Protein AF-A0A838F4G1-F1 (afdb_monomer_lite)

Secondary structure (DSSP, 8-state):
--------------------EEEEEEEEETTEEEEEEEEEEE-HHHHHHHHHHHHHHHHHTT--EEEEE-

Foldseek 3Di:
DDDDDDDDPPPPPPPPPQPFAKKWKWKDFPNHTPDIDIDHRDGPVVQVVVSVVVCVVCVVVVTPIDIDMD

pLDDT: mean 80.34, std 16.01, range [40.97, 94.62]

Sequence (70 aa):
MKKLFFIASVTLAVGFTSCKKDYTCTCTENGTNVGVVGIPNSSKSDAQTLCDNEQTTLNGLGASASCTLD

Structure (mmCIF, N/CA/C/O backbone):
data_AF-A0A838F4G1-F1
#
_entry.id   AF-A0A838F4G1-F1
#
loop_
_atom_site.group_PDB
_atom_site.id
_atom_site.type_symbol
_atom_site.label_atom_id
_atom_site.label_alt_id
_atom_site.label_comp_id
_atom_site.label_asym_id
_atom_site.label_entity_id
_atom_site.label_seq_id
_atom_site.pdbx_PDB_ins_code
_atom_site.Cartn_x
_atom_site.Cartn_y
_atom_site.Cartn_z
_atom_site.occupancy
_atom_site.B_iso_or_equiv
_atom_site.auth_seq_id
_atom_site.auth_comp_id
_atom_site.auth_a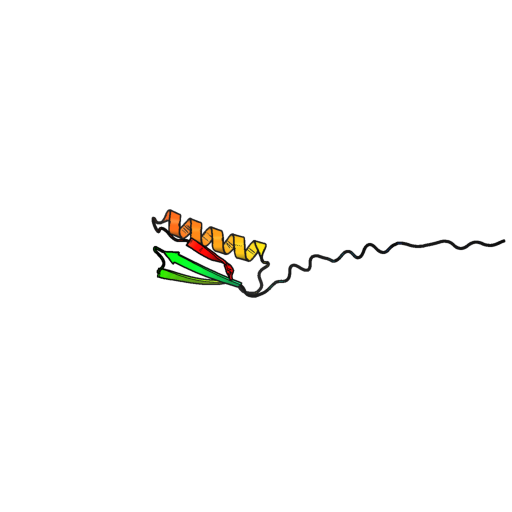sym_id
_atom_site.auth_atom_id
_atom_site.pdbx_PDB_model_num
ATOM 1 N N . MET A 1 1 ? -42.061 33.984 37.977 1.00 40.97 1 MET A N 1
ATOM 2 C CA . MET A 1 1 ? -42.323 32.631 38.510 1.00 40.97 1 MET A CA 1
ATOM 3 C C . MET A 1 1 ? -41.644 31.617 37.609 1.00 40.97 1 MET A C 1
ATOM 5 O O . MET A 1 1 ? -41.834 31.713 36.411 1.00 40.97 1 MET A O 1
ATOM 9 N N . LYS A 1 2 ? -40.863 30.718 38.227 1.00 42.81 2 LYS A N 1
ATOM 10 C CA . LYS A 1 2 ? -40.509 29.347 37.801 1.00 42.81 2 LYS A CA 1
ATOM 11 C C . LYS A 1 2 ? -40.012 29.201 36.347 1.00 42.81 2 LYS A C 1
ATOM 13 O O . LYS A 1 2 ? -40.798 29.180 35.418 1.00 42.81 2 LYS A O 1
ATOM 18 N N . LYS A 1 3 ? -38.693 29.242 36.129 1.00 54.47 3 LYS A N 1
ATOM 19 C CA . LYS A 1 3 ? -37.772 28.083 36.222 1.00 54.47 3 LYS A CA 1
ATOM 20 C C . LYS A 1 3 ? -38.141 26.995 35.211 1.00 54.47 3 LYS A C 1
ATOM 22 O O . LYS A 1 3 ? -39.180 26.375 35.384 1.00 54.47 3 LYS A O 1
ATOM 27 N N . LEU A 1 4 ? -37.244 26.747 34.259 1.00 50.53 4 LEU A N 1
ATOM 28 C CA . LEU A 1 4 ? -36.643 25.447 33.922 1.00 50.53 4 LEU A CA 1
ATOM 29 C C . LEU A 1 4 ? -35.885 25.655 32.596 1.00 50.53 4 LEU A C 1
ATOM 31 O O . LEU A 1 4 ? -36.489 25.905 31.567 1.00 50.53 4 LEU A O 1
ATOM 35 N N . PHE A 1 5 ? -34.584 25.925 32.636 1.00 52.75 5 PHE A N 1
ATOM 36 C CA . PHE A 1 5 ? -33.533 24.921 32.770 1.00 52.75 5 PHE A CA 1
ATOM 37 C C . PHE A 1 5 ? -33.469 23.940 31.589 1.00 52.75 5 PHE A C 1
ATOM 39 O O . PHE A 1 5 ? -34.412 23.207 31.323 1.00 52.75 5 PHE A O 1
ATOM 46 N N . PHE A 1 6 ? -32.236 23.825 31.094 1.00 50.47 6 PHE A N 1
ATOM 47 C CA . PHE A 1 6 ? -31.557 22.561 30.844 1.00 50.47 6 PHE A CA 1
ATOM 48 C C . PHE A 1 6 ? -31.658 21.918 29.448 1.00 50.47 6 PHE A C 1
ATOM 50 O O . PHE A 1 6 ? -32.673 21.375 29.040 1.00 50.47 6 PHE A O 1
ATOM 57 N N . ILE A 1 7 ? -30.462 21.858 28.851 1.00 54.44 7 ILE A N 1
ATOM 58 C CA . ILE A 1 7 ? -29.782 20.651 28.355 1.00 54.44 7 ILE A CA 1
ATOM 59 C C . ILE A 1 7 ? -29.534 20.639 26.849 1.00 54.44 7 ILE A C 1
ATOM 61 O O . ILE A 1 7 ? -30.410 20.414 26.028 1.00 54.44 7 ILE A O 1
ATOM 65 N N . ALA A 1 8 ? -28.242 20.847 26.583 1.00 56.31 8 ALA A N 1
ATOM 66 C CA . ALA A 1 8 ? -27.418 20.159 25.609 1.00 56.31 8 ALA A CA 1
ATOM 67 C C . ALA A 1 8 ? -28.004 20.038 24.204 1.00 56.31 8 ALA A C 1
ATOM 69 O O . ALA A 1 8 ? -28.726 19.099 23.877 1.00 56.31 8 ALA A O 1
ATOM 70 N N . SER A 1 9 ? -27.512 20.919 23.331 1.00 50.66 9 SER A N 1
ATOM 71 C CA . SER A 1 9 ? -27.161 20.484 21.984 1.00 50.66 9 SER A CA 1
ATOM 72 C C . SER A 1 9 ? -26.245 19.272 22.145 1.00 50.66 9 SER A C 1
ATOM 74 O O . SER A 1 9 ? -25.065 19.407 22.474 1.00 50.66 9 SER A O 1
ATOM 76 N N . VAL A 1 10 ? -26.839 18.083 22.060 1.00 57.78 10 VAL A N 1
ATOM 77 C CA . VAL A 1 10 ? -26.122 16.826 21.927 1.00 57.78 10 VAL A CA 1
ATOM 78 C C . VAL A 1 10 ? -25.355 16.983 20.630 1.00 57.78 10 VAL A C 1
ATOM 80 O O . VAL A 1 10 ? -25.917 16.885 19.540 1.00 57.78 10 VAL A O 1
ATOM 83 N N . THR A 1 11 ? -24.073 17.310 20.752 1.00 58.28 11 THR A N 1
ATOM 84 C CA . THR A 1 11 ? -23.101 17.066 19.705 1.00 58.28 11 THR A CA 1
ATOM 85 C C . THR A 1 11 ? -23.285 15.609 19.328 1.00 58.28 11 THR A C 1
ATOM 87 O O . THR A 1 11 ? -22.938 14.707 20.089 1.00 58.28 11 THR A O 1
ATOM 90 N N . LEU A 1 12 ? -23.911 15.386 18.172 1.00 55.62 12 LEU A N 1
ATOM 91 C CA . LEU A 1 12 ? -23.851 14.124 17.466 1.00 55.62 12 LEU A CA 1
ATOM 92 C C . LEU A 1 12 ? -22.364 13.893 17.218 1.00 55.62 12 LEU A C 1
ATOM 94 O O . LEU A 1 12 ? -21.800 14.347 16.225 1.00 55.62 12 LEU A O 1
ATOM 98 N N . ALA A 1 13 ? -21.713 13.235 18.173 1.00 58.75 13 ALA A N 1
ATOM 99 C CA . ALA A 1 13 ? -20.508 12.491 17.924 1.00 58.75 13 ALA A CA 1
ATOM 100 C C . ALA A 1 13 ? -20.939 11.401 16.945 1.00 58.75 13 ALA A C 1
ATOM 102 O O . ALA A 1 13 ? -21.286 10.287 17.333 1.00 58.75 13 ALA A O 1
ATOM 103 N N . VAL A 1 14 ? -20.990 11.763 15.661 1.00 56.50 14 VAL A N 1
ATOM 104 C CA . VAL A 1 14 ? -20.799 10.819 14.573 1.00 56.50 14 VAL A CA 1
ATOM 105 C C . VAL A 1 14 ? -19.428 10.236 14.841 1.00 56.50 14 VAL A C 1
ATOM 107 O O . VAL A 1 14 ? -18.398 10.776 14.444 1.00 56.50 14 VAL A O 1
ATOM 110 N N . GLY A 1 15 ? -19.420 9.177 15.650 1.00 53.16 15 GLY A N 1
ATOM 111 C CA . GLY A 1 15 ? -18.288 8.294 15.737 1.00 53.16 15 GLY A CA 1
ATOM 112 C C . GLY A 1 15 ? -17.968 7.961 14.297 1.00 53.16 15 GLY A C 1
ATOM 113 O O . GLY A 1 15 ? -18.832 7.471 13.568 1.00 53.16 15 GLY A O 1
ATOM 114 N N . PHE A 1 16 ? -16.755 8.295 13.873 1.00 59.31 16 PHE A N 1
ATOM 115 C CA . PHE A 1 16 ? -16.161 7.694 12.700 1.00 59.31 16 PHE A CA 1
ATOM 116 C C . PHE A 1 16 ? -16.068 6.201 13.017 1.00 59.31 16 PHE A C 1
ATOM 118 O O . PHE A 1 16 ? -15.022 5.699 13.421 1.00 59.31 16 PHE A O 1
ATOM 125 N N . THR A 1 17 ? -17.187 5.480 12.915 1.00 59.75 17 THR A N 1
ATOM 126 C CA . THR A 1 17 ? -17.175 4.043 12.737 1.00 59.75 17 THR A CA 1
ATOM 127 C C . THR A 1 17 ? -16.443 3.895 11.428 1.00 59.75 17 THR A C 1
ATOM 129 O O . THR A 1 17 ? -17.011 4.125 10.361 1.00 59.75 17 THR A O 1
ATOM 132 N N . SER A 1 18 ? -15.134 3.693 11.536 1.00 63.56 18 SER A N 1
ATOM 133 C CA . SER A 1 18 ? -14.263 3.383 10.426 1.00 63.56 18 SER A CA 1
ATOM 134 C C . SER A 1 18 ? -14.978 2.291 9.649 1.00 63.56 18 SER A C 1
ATOM 136 O O . SER A 1 18 ? -15.145 1.184 10.161 1.00 63.56 18 SER A O 1
ATOM 138 N N . CYS A 1 19 ? -15.578 2.665 8.517 1.00 72.56 19 CYS A N 1
ATOM 139 C CA . CYS A 1 19 ? -16.398 1.760 7.733 1.00 72.56 19 CYS A CA 1
ATOM 140 C C . CYS A 1 19 ? -15.423 0.759 7.145 1.00 72.56 19 CYS A C 1
ATOM 142 O O . CYS A 1 19 ? -14.752 1.034 6.148 1.00 72.56 19 CYS A O 1
ATOM 144 N N . LYS A 1 20 ? -15.274 -0.354 7.860 1.00 84.38 20 LYS A N 1
ATOM 145 C CA . LYS A 1 20 ? -14.449 -1.456 7.428 1.00 84.38 20 LYS A CA 1
ATOM 146 C C . LYS A 1 20 ? -15.203 -2.164 6.319 1.00 84.38 20 LYS A C 1
ATOM 148 O O . LYS A 1 20 ? -16.357 -2.550 6.496 1.00 84.38 20 LYS A O 1
ATOM 153 N N . LYS A 1 21 ? -14.558 -2.278 5.171 1.00 88.50 21 LYS A N 1
ATOM 154 C CA . LYS A 1 21 ? -15.043 -3.041 4.025 1.00 88.50 21 LYS A CA 1
ATOM 155 C C . LYS A 1 21 ? -13.875 -3.823 3.453 1.00 88.50 21 LYS A C 1
ATOM 157 O O . LYS A 1 21 ? -12.725 -3.626 3.853 1.00 88.50 21 LYS A O 1
ATOM 162 N N . ASP A 1 22 ? -14.200 -4.705 2.531 1.00 91.94 22 ASP A N 1
ATOM 163 C CA . ASP A 1 22 ? -13.198 -5.406 1.756 1.00 91.94 22 ASP A CA 1
ATOM 164 C C . ASP A 1 22 ? -12.713 -4.467 0.648 1.00 91.94 22 ASP A C 1
ATOM 166 O O . ASP A 1 22 ? -13.520 -3.839 -0.048 1.00 91.94 22 ASP A O 1
ATOM 170 N N . TYR A 1 23 ? -11.397 -4.327 0.551 1.00 92.19 23 TYR A N 1
ATOM 171 C CA . TYR A 1 23 ? -10.715 -3.582 -0.500 1.00 92.19 23 TYR A CA 1
ATOM 172 C C . TYR A 1 23 ? -9.837 -4.525 -1.304 1.00 92.19 23 TYR A C 1
ATOM 174 O O . TYR A 1 23 ? -9.415 -5.574 -0.810 1.00 92.19 23 TYR A O 1
ATOM 182 N N . THR A 1 24 ? -9.518 -4.128 -2.524 1.00 94.44 24 THR A N 1
ATOM 183 C CA . THR A 1 24 ? -8.605 -4.875 -3.382 1.00 94.44 24 THR A CA 1
ATOM 184 C C . THR A 1 24 ? -7.468 -3.965 -3.814 1.00 94.44 24 THR A C 1
ATOM 186 O O . THR A 1 24 ? -7.690 -2.922 -4.412 1.00 94.44 24 THR A O 1
ATOM 189 N N . CYS A 1 25 ? -6.232 -4.343 -3.515 1.00 93.25 25 CYS A N 1
ATOM 190 C CA . CYS A 1 25 ? -5.053 -3.653 -4.017 1.00 93.25 25 CYS A CA 1
ATOM 191 C C . CYS A 1 25 ? -4.594 -4.326 -5.310 1.00 93.25 25 CYS A C 1
ATOM 193 O O . CYS A 1 25 ? -4.244 -5.505 -5.311 1.00 93.25 25 CYS A O 1
ATOM 195 N N . THR A 1 26 ? -4.606 -3.583 -6.407 1.00 94.25 26 THR A N 1
ATOM 196 C CA . THR A 1 26 ? -4.218 -4.066 -7.734 1.00 94.25 26 THR A CA 1
ATOM 197 C C . THR A 1 26 ? -2.910 -3.406 -8.135 1.00 94.25 26 THR A C 1
ATOM 199 O O . THR A 1 26 ? -2.864 -2.184 -8.268 1.00 94.25 26 THR A O 1
ATOM 202 N N . CYS A 1 27 ? -1.860 -4.201 -8.329 1.00 91.81 27 CYS A N 1
ATOM 203 C CA . CYS A 1 27 ? -0.530 -3.748 -8.714 1.00 91.81 27 CYS A CA 1
ATOM 204 C C . CYS A 1 27 ? -0.271 -4.025 -10.191 1.00 91.81 27 CYS A C 1
ATOM 206 O O . CYS A 1 27 ? -0.433 -5.146 -10.677 1.00 91.81 27 CYS A O 1
ATOM 208 N N . THR A 1 28 ? 0.182 -2.999 -10.901 1.00 92.50 28 THR A N 1
ATOM 209 C CA . THR A 1 28 ? 0.513 -3.060 -12.323 1.00 92.50 28 THR A CA 1
ATOM 210 C C . THR A 1 28 ? 1.964 -2.671 -12.555 1.00 92.50 28 THR A C 1
ATOM 212 O O . THR A 1 28 ? 2.447 -1.714 -11.967 1.00 92.50 28 THR A O 1
ATOM 215 N N . GLU A 1 29 ? 2.660 -3.381 -13.432 1.00 89.75 29 GLU A N 1
ATOM 216 C CA . GLU A 1 29 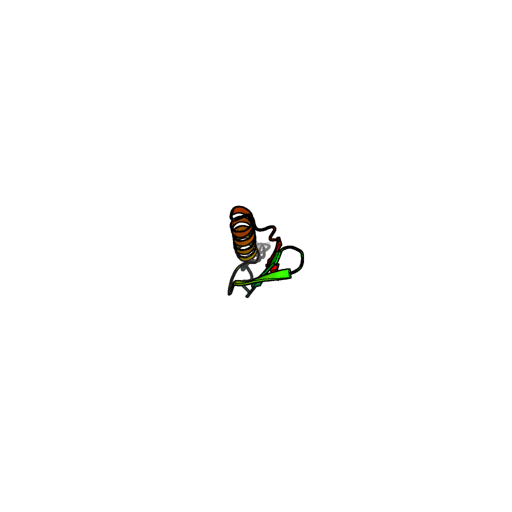? 4.000 -3.033 -13.899 1.00 89.75 29 GLU A CA 1
ATOM 217 C C . GLU A 1 29 ? 3.953 -2.881 -15.420 1.00 89.75 29 GLU A C 1
ATOM 219 O O . GLU A 1 29 ? 3.475 -3.769 -16.127 1.00 89.75 29 GLU A O 1
ATOM 224 N N . ASN A 1 30 ? 4.397 -1.734 -15.944 1.00 85.12 30 ASN A N 1
ATOM 225 C CA . ASN A 1 30 ? 4.329 -1.420 -17.380 1.00 85.12 30 ASN A CA 1
ATOM 226 C C . ASN A 1 30 ? 2.923 -1.617 -17.994 1.00 85.12 30 ASN A C 1
ATOM 228 O O . ASN A 1 30 ? 2.783 -2.040 -19.141 1.00 85.12 30 ASN A O 1
ATOM 232 N N . GLY A 1 31 ? 1.867 -1.348 -17.216 1.00 80.81 31 GLY A N 1
ATOM 233 C CA . GLY A 1 31 ? 0.471 -1.534 -17.632 1.00 80.81 31 GLY A CA 1
ATOM 234 C C . GLY A 1 31 ? -0.031 -2.983 -17.595 1.00 80.81 31 GLY A C 1
ATOM 235 O O . GLY A 1 31 ? -1.188 -3.230 -17.928 1.00 80.81 31 GLY A O 1
ATOM 236 N N . THR A 1 32 ? 0.799 -3.937 -17.167 1.00 85.12 32 THR A N 1
ATOM 237 C CA . THR A 1 32 ? 0.407 -5.339 -16.971 1.00 85.12 32 THR A CA 1
ATOM 238 C C . THR A 1 32 ? 0.095 -5.584 -15.505 1.00 85.12 32 THR A C 1
ATOM 240 O O . THR A 1 32 ? 0.856 -5.182 -14.633 1.00 85.12 32 THR A O 1
ATOM 243 N N . ASN A 1 33 ? -1.019 -6.253 -15.219 1.00 85.50 33 ASN A N 1
ATOM 244 C CA . ASN A 1 33 ? -1.372 -6.636 -13.857 1.00 85.50 33 ASN A CA 1
ATOM 245 C C . ASN A 1 33 ? -0.401 -7.704 -13.337 1.00 85.50 33 ASN A C 1
ATOM 247 O O . ASN A 1 33 ? -0.318 -8.788 -13.912 1.00 85.50 33 ASN A O 1
ATOM 251 N N . VAL A 1 34 ? 0.329 -7.386 -12.271 1.00 85.12 34 VAL A N 1
ATOM 252 C CA . VAL A 1 34 ? 1.351 -8.264 -11.677 1.00 85.12 34 VAL A CA 1
ATOM 253 C C . VAL A 1 34 ? 0.937 -8.818 -10.318 1.00 85.12 34 VAL A C 1
ATOM 255 O O . VAL A 1 34 ? 1.548 -9.769 -9.839 1.00 85.12 34 VAL A O 1
ATOM 258 N N . GLY A 1 35 ? -0.120 -8.281 -9.705 1.00 82.50 35 GLY A N 1
ATOM 259 C CA . GLY A 1 35 ? -0.615 -8.790 -8.433 1.00 82.50 35 GLY A CA 1
ATOM 260 C C . GLY A 1 35 ? -1.941 -8.176 -8.012 1.00 82.50 35 GLY A C 1
ATOM 261 O O . GLY A 1 35 ? -2.213 -7.008 -8.276 1.00 82.50 35 GLY A O 1
ATOM 262 N N . VAL A 1 36 ? -2.753 -8.983 -7.331 1.00 86.81 36 VAL A N 1
ATOM 263 C CA . VAL A 1 36 ? -4.011 -8.561 -6.714 1.00 86.81 36 VAL A CA 1
ATOM 264 C C . VAL A 1 36 ? -4.015 -9.058 -5.272 1.00 86.81 36 VAL A C 1
ATOM 266 O O . VAL A 1 36 ? -3.932 -10.263 -5.033 1.00 86.81 36 VAL A O 1
ATOM 269 N N . VAL A 1 37 ? -4.104 -8.137 -4.316 1.00 87.94 37 VAL A N 1
ATOM 270 C CA . VAL A 1 37 ? -4.107 -8.425 -2.877 1.00 87.94 37 VAL A CA 1
ATOM 271 C C . VAL A 1 37 ? -5.456 -8.025 -2.295 1.00 87.94 37 VAL A C 1
ATOM 273 O O . VAL A 1 37 ? -5.825 -6.852 -2.288 1.00 87.94 37 VAL A O 1
ATOM 276 N N . GLY A 1 38 ? -6.204 -9.011 -1.802 1.00 90.50 38 GLY A N 1
ATOM 277 C CA . GLY A 1 38 ? -7.447 -8.772 -1.076 1.00 90.50 38 GLY A CA 1
ATOM 278 C C . GLY A 1 38 ? -7.161 -8.301 0.347 1.00 90.50 38 GLY A C 1
ATOM 279 O O . GLY A 1 38 ? -6.412 -8.946 1.080 1.00 90.50 38 GLY A O 1
ATOM 280 N N . ILE A 1 39 ? -7.782 -7.196 0.748 1.00 91.50 39 ILE A N 1
ATOM 281 C CA . ILE A 1 39 ? -7.646 -6.589 2.071 1.00 91.50 39 ILE A CA 1
ATOM 282 C C . ILE A 1 39 ? -9.030 -6.587 2.738 1.00 91.50 39 ILE A C 1
ATOM 284 O O . ILE A 1 39 ? -9.775 -5.607 2.628 1.00 91.50 39 ILE A O 1
ATOM 288 N N . PRO A 1 40 ? -9.415 -7.687 3.409 1.00 91.44 40 PRO A N 1
ATOM 289 C CA . PRO A 1 40 ? -10.734 -7.799 4.005 1.00 91.44 40 PRO A CA 1
ATOM 290 C C . PRO A 1 40 ? -10.864 -6.948 5.271 1.00 91.44 40 PRO A C 1
ATOM 292 O O . PRO A 1 40 ? -9.893 -6.743 6.008 1.00 91.44 40 PRO A O 1
ATOM 295 N N . ASN A 1 41 ? -12.085 -6.493 5.554 1.00 89.94 41 ASN A N 1
ATOM 296 C CA . ASN A 1 41 ? -12.473 -5.845 6.814 1.00 89.94 41 ASN A CA 1
ATOM 297 C C . ASN A 1 41 ? -11.480 -4.768 7.311 1.00 89.94 41 ASN A C 1
ATOM 299 O O . ASN A 1 41 ? -11.144 -4.691 8.500 1.00 89.94 41 ASN A O 1
ATOM 303 N N . SER A 1 42 ? -10.997 -3.932 6.397 1.00 89.00 42 SER A N 1
ATOM 304 C CA . SER A 1 42 ? -10.029 -2.877 6.701 1.00 89.00 42 SER A CA 1
ATOM 305 C C . SER A 1 42 ? -10.647 -1.503 6.561 1.00 89.00 42 SER A C 1
ATOM 307 O O . SER A 1 42 ? -11.603 -1.301 5.813 1.00 89.00 42 SER A O 1
ATOM 309 N N . SER A 1 43 ? -10.120 -0.539 7.313 1.00 91.19 43 SER A N 1
ATOM 310 C CA . SER A 1 43 ? -10.447 0.857 7.053 1.00 91.19 43 SER A CA 1
ATOM 311 C C . SER A 1 43 ? -9.830 1.287 5.727 1.00 91.19 43 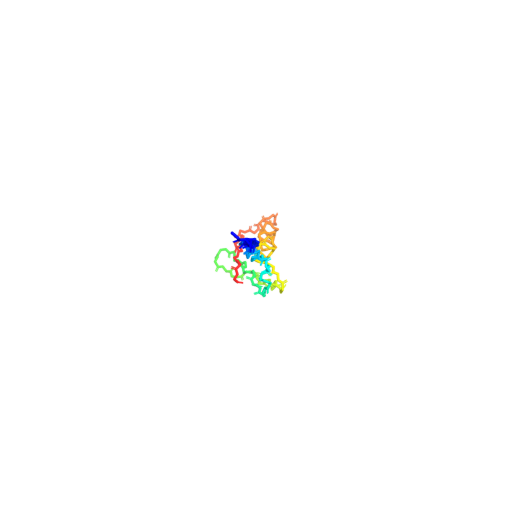SER A C 1
ATOM 313 O O . SER A 1 43 ? -8.839 0.705 5.287 1.00 91.19 43 SER A O 1
ATOM 315 N N . LYS A 1 44 ? -10.368 2.340 5.104 1.00 88.06 44 LYS A N 1
ATOM 316 C CA . LYS A 1 44 ? -9.767 2.874 3.877 1.00 88.06 44 LYS A CA 1
ATOM 317 C C . LYS A 1 44 ? -8.299 3.270 4.084 1.00 88.06 44 LYS A C 1
ATOM 319 O O . LYS A 1 44 ? -7.485 3.005 3.211 1.00 88.06 44 LYS A O 1
ATOM 324 N N . SER A 1 45 ? -7.955 3.884 5.222 1.00 90.19 45 SER A N 1
ATOM 325 C CA . SER A 1 45 ? -6.571 4.301 5.486 1.00 90.19 45 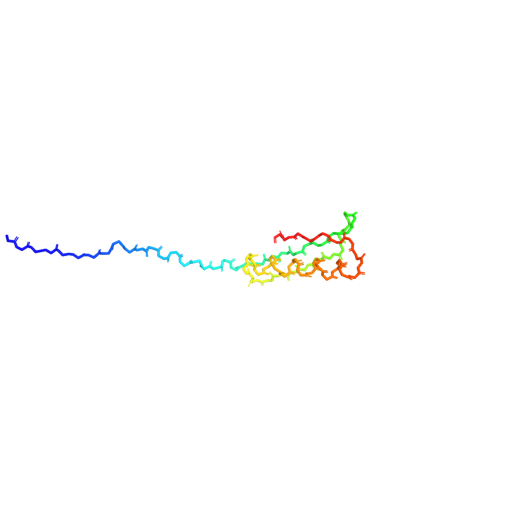SER A CA 1
ATOM 326 C C . SER A 1 45 ? -5.640 3.117 5.715 1.00 90.19 45 SER A C 1
ATOM 328 O O . SER A 1 45 ? -4.519 3.134 5.217 1.00 90.19 45 SER A O 1
ATOM 330 N N . ASP A 1 46 ? -6.095 2.088 6.434 1.00 90.94 46 ASP A N 1
ATOM 331 C CA . ASP A 1 46 ? -5.287 0.887 6.671 1.00 90.94 46 ASP A CA 1
ATOM 332 C C . ASP A 1 46 ? -5.079 0.128 5.361 1.00 90.94 46 ASP A C 1
ATOM 334 O O . ASP A 1 46 ? -3.960 -0.261 5.042 1.00 90.94 46 ASP A O 1
ATOM 338 N N . ALA A 1 47 ? -6.139 -0.015 4.561 1.00 91.94 47 ALA A N 1
ATOM 339 C CA . ALA A 1 47 ? -6.067 -0.677 3.268 1.00 91.94 47 ALA A CA 1
ATOM 340 C C . ALA A 1 47 ? -5.153 0.078 2.290 1.00 91.94 47 ALA A C 1
ATOM 342 O O . ALA A 1 47 ? -4.329 -0.544 1.623 1.00 91.94 47 ALA A O 1
ATOM 343 N N . GLN A 1 48 ? -5.225 1.413 2.269 1.00 93.44 48 GLN A N 1
ATOM 344 C CA . GLN A 1 48 ? -4.301 2.246 1.498 1.00 93.44 48 GLN A CA 1
ATOM 345 C C . GLN A 1 48 ? -2.855 2.044 1.966 1.00 93.44 48 GLN A C 1
ATOM 347 O O . GLN A 1 48 ? -1.982 1.785 1.150 1.00 93.44 48 GLN A O 1
ATOM 352 N N . THR A 1 49 ? -2.615 2.063 3.279 1.00 94.62 49 THR A N 1
ATOM 353 C CA . THR A 1 49 ? -1.274 1.866 3.855 1.00 94.62 49 THR A CA 1
ATOM 354 C C . THR A 1 49 ? -0.695 0.499 3.490 1.00 94.62 49 THR A C 1
ATOM 356 O O . THR A 1 49 ? 0.491 0.389 3.184 1.00 94.62 49 THR A O 1
ATOM 359 N N . LEU A 1 50 ? -1.509 -0.557 3.515 1.00 92.56 50 LEU A N 1
ATOM 360 C CA . LEU A 1 50 ? -1.088 -1.895 3.095 1.00 92.56 50 LEU A CA 1
ATOM 361 C C . LEU A 1 50 ? -0.759 -1.930 1.597 1.00 92.56 50 LEU A C 1
ATOM 363 O O . LEU A 1 50 ? 0.290 -2.444 1.221 1.00 92.56 50 LEU A O 1
ATOM 367 N N . CYS A 1 51 ? -1.603 -1.327 0.757 1.00 93.38 51 CYS A N 1
ATOM 368 C CA . CYS A 1 51 ? -1.386 -1.271 -0.689 1.00 93.38 51 CYS A CA 1
ATOM 369 C C . CYS A 1 51 ? -0.122 -0.475 -1.066 1.00 93.38 51 CYS A C 1
ATOM 371 O O . CYS A 1 51 ? 0.665 -0.903 -1.910 1.00 93.38 51 CYS A O 1
ATOM 373 N N . ASP A 1 52 ? 0.128 0.644 -0.384 1.00 94.06 52 ASP A N 1
ATOM 374 C CA . ASP A 1 52 ? 1.315 1.476 -0.595 1.00 94.06 52 ASP A CA 1
ATOM 375 C C . ASP A 1 52 ? 2.603 0.763 -0.127 1.00 94.06 52 ASP A C 1
ATOM 377 O O . ASP A 1 52 ? 3.666 0.912 -0.740 1.00 94.06 52 ASP A O 1
ATOM 381 N N . ASN A 1 53 ? 2.525 -0.049 0.937 1.00 93.25 53 ASN A N 1
ATOM 382 C CA . ASN A 1 53 ? 3.643 -0.883 1.392 1.00 93.25 53 ASN A CA 1
ATOM 383 C C . ASN A 1 53 ? 3.982 -1.993 0.391 1.00 93.25 53 ASN A C 1
ATOM 385 O O . ASN A 1 53 ? 5.163 -2.231 0.130 1.00 93.25 53 ASN A O 1
ATOM 389 N N . GLU A 1 54 ? 2.976 -2.639 -0.199 1.00 90.56 54 GLU A N 1
ATOM 390 C CA . GLU A 1 54 ? 3.181 -3.618 -1.275 1.00 90.56 54 GLU A CA 1
ATOM 391 C C . GLU A 1 54 ? 3.855 -2.964 -2.484 1.00 90.56 54 GLU A C 1
ATOM 393 O O . GLU A 1 54 ? 4.868 -3.464 -2.974 1.00 90.56 54 GLU A O 1
ATOM 398 N N . GLN A 1 55 ? 3.380 -1.784 -2.900 1.00 91.88 55 GLN A N 1
ATOM 399 C CA . GLN A 1 55 ? 4.019 -1.011 -3.967 1.00 91.88 55 GLN A CA 1
ATOM 400 C C . GLN A 1 55 ? 5.487 -0.714 -3.651 1.00 91.88 55 GLN A C 1
ATOM 402 O O . GLN A 1 55 ? 6.368 -0.898 -4.489 1.00 91.88 55 GLN A O 1
ATOM 407 N N . THR A 1 56 ? 5.758 -0.257 -2.429 1.00 93.25 56 THR A N 1
ATOM 408 C CA . THR A 1 56 ? 7.115 0.066 -1.975 1.00 93.25 56 THR A CA 1
ATOM 409 C C . THR A 1 56 ? 8.006 -1.172 -1.967 1.00 93.25 56 THR A C 1
ATOM 411 O O . THR A 1 56 ? 9.164 -1.094 -2.372 1.00 93.25 56 THR A O 1
ATOM 414 N N . THR A 1 57 ? 7.468 -2.322 -1.561 1.00 91.12 57 THR A N 1
ATOM 415 C CA . THR A 1 57 ? 8.188 -3.600 -1.540 1.00 91.12 57 THR A CA 1
ATOM 416 C C . THR A 1 57 ? 8.536 -4.052 -2.953 1.00 91.12 57 THR A C 1
ATOM 418 O O . THR A 1 57 ? 9.700 -4.333 -3.228 1.00 91.12 57 THR A O 1
ATOM 421 N N . LEU A 1 58 ? 7.567 -4.047 -3.873 1.00 88.69 58 LEU A N 1
ATOM 422 C CA . LEU A 1 58 ? 7.791 -4.385 -5.282 1.00 88.69 58 LEU A CA 1
ATOM 423 C C . LEU A 1 58 ? 8.834 -3.455 -5.914 1.00 88.69 58 LEU A C 1
ATOM 425 O O . LEU A 1 58 ? 9.785 -3.923 -6.541 1.00 88.69 58 LEU A O 1
ATOM 429 N N . ASN A 1 59 ? 8.722 -2.150 -5.668 1.00 89.88 59 ASN A N 1
A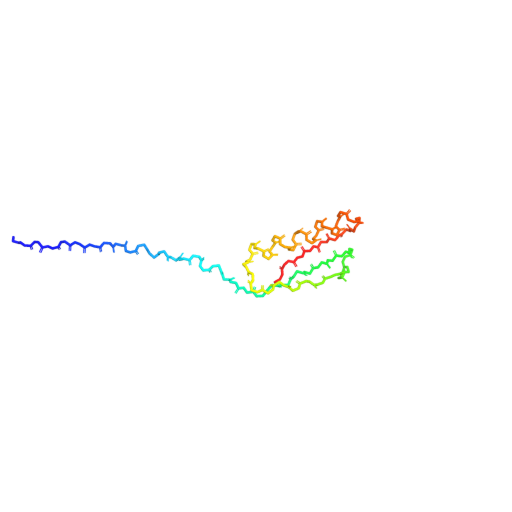TOM 430 C CA . ASN A 1 59 ? 9.677 -1.172 -6.185 1.00 89.88 59 ASN A CA 1
ATOM 431 C C . ASN A 1 59 ? 11.074 -1.318 -5.567 1.00 89.88 59 ASN A C 1
ATOM 433 O O . ASN A 1 59 ? 12.079 -1.146 -6.255 1.00 89.88 59 ASN A O 1
ATOM 437 N N . GLY A 1 60 ? 11.161 -1.710 -4.294 1.00 90.00 60 GLY A N 1
ATOM 438 C CA . GLY A 1 60 ? 12.423 -2.033 -3.623 1.00 90.00 60 GLY A CA 1
ATOM 439 C C . GLY A 1 60 ? 13.130 -3.263 -4.202 1.00 90.00 60 GLY A C 1
ATOM 440 O O . GLY A 1 60 ? 14.350 -3.371 -4.094 1.00 90.00 60 GLY A O 1
ATOM 441 N N . LEU A 1 61 ? 12.389 -4.160 -4.860 1.00 87.31 61 LEU A N 1
ATOM 442 C CA . LEU A 1 61 ? 12.922 -5.323 -5.578 1.00 87.31 61 LEU A CA 1
ATOM 443 C C . LEU A 1 61 ? 13.327 -5.002 -7.029 1.00 87.31 61 LEU A C 1
ATOM 445 O O . LEU A 1 61 ? 13.798 -5.887 -7.741 1.00 87.31 61 LEU A O 1
ATOM 449 N N . GLY A 1 62 ? 13.176 -3.746 -7.464 1.00 84.25 62 GLY A N 1
ATOM 450 C CA . GLY A 1 62 ? 13.494 -3.295 -8.819 1.00 84.25 62 GLY A CA 1
ATOM 451 C C . GLY A 1 62 ? 12.329 -3.384 -9.805 1.00 84.25 62 GLY A C 1
ATOM 452 O O . GLY A 1 62 ? 12.533 -3.103 -10.986 1.00 84.25 62 GLY A O 1
ATOM 453 N N . ALA A 1 63 ? 11.125 -3.740 -9.343 1.00 85.44 63 ALA A N 1
ATOM 454 C CA . ALA A 1 63 ? 9.924 -3.627 -10.161 1.00 85.44 63 ALA A CA 1
ATOM 455 C C . ALA A 1 63 ? 9.541 -2.148 -10.342 1.00 85.44 63 ALA A C 1
ATOM 457 O O . ALA A 1 63 ? 9.845 -1.306 -9.502 1.00 85.44 63 ALA A O 1
ATOM 458 N N . SER A 1 64 ? 8.870 -1.807 -11.438 1.00 86.50 64 SER A N 1
ATOM 459 C CA . SER A 1 64 ? 8.249 -0.482 -11.631 1.00 86.50 64 SER A CA 1
ATOM 460 C C . SER A 1 64 ? 6.742 -0.589 -11.415 1.00 86.50 64 SER A C 1
ATOM 462 O O . SER A 1 64 ? 5.945 -0.299 -12.310 1.00 86.50 64 SER A O 1
ATOM 464 N N . ALA A 1 65 ? 6.360 -1.090 -10.242 1.00 88.56 65 ALA A N 1
ATOM 465 C CA . ALA A 1 65 ? 4.983 -1.388 -9.895 1.00 88.56 65 ALA A CA 1
ATOM 466 C C . ALA A 1 65 ? 4.241 -0.133 -9.404 1.00 88.56 65 ALA A C 1
ATOM 468 O O . ALA A 1 65 ? 4.718 0.624 -8.555 1.00 88.56 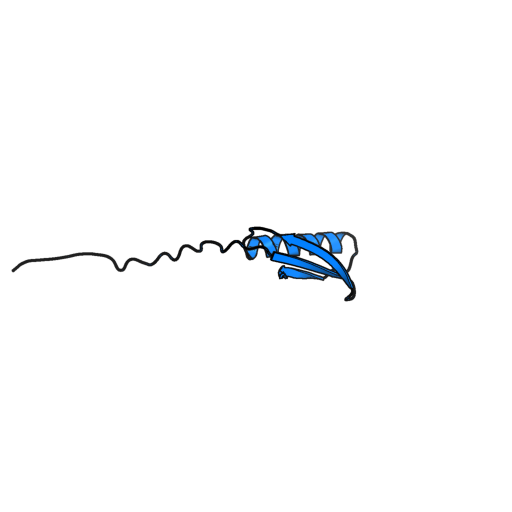65 ALA A O 1
ATOM 469 N N . SER A 1 66 ? 3.031 0.059 -9.921 1.00 90.69 66 SER A N 1
ATOM 470 C CA . SER A 1 66 ? 2.042 1.020 -9.446 1.00 90.69 66 SER A CA 1
ATOM 471 C C . SER A 1 66 ? 0.837 0.255 -8.916 1.00 90.69 66 SER A C 1
ATOM 473 O O . SER A 1 66 ? 0.189 -0.483 -9.663 1.00 90.69 66 SER A O 1
ATOM 475 N N . CYS A 1 67 ? 0.567 0.402 -7.622 1.00 92.44 67 CYS A N 1
ATOM 476 C CA . CYS A 1 67 ? -0.538 -0.248 -6.940 1.00 92.44 67 CYS A CA 1
ATOM 477 C C . CYS A 1 67 ? -1.663 0.746 -6.663 1.00 92.44 67 CYS A C 1
ATOM 479 O O . CYS A 1 67 ? -1.438 1.890 -6.273 1.00 92.44 67 CYS A O 1
ATOM 481 N N . THR A 1 68 ? -2.891 0.289 -6.862 1.00 91.69 68 THR A N 1
ATOM 482 C CA . THR A 1 68 ? -4.108 1.088 -6.712 1.00 91.69 68 THR A CA 1
ATOM 483 C C . THR A 1 68 ? -5.117 0.328 -5.871 1.00 91.69 68 THR A C 1
ATOM 485 O O . THR A 1 68 ? -5.345 -0.859 -6.100 1.00 91.69 68 THR A O 1
ATOM 488 N N . LEU A 1 69 ? -5.706 1.022 -4.898 1.00 91.69 69 LEU A N 1
ATOM 489 C CA . LEU A 1 69 ? -6.749 0.491 -4.029 1.00 91.69 69 LEU A CA 1
ATOM 490 C C . LEU A 1 69 ? -8.132 0.675 -4.675 1.00 91.69 69 LEU A C 1
ATOM 492 O O . LEU A 1 69 ? -8.491 1.800 -5.026 1.00 91.69 69 LEU A O 1
ATOM 496 N N . ASP A 1 70 ? -8.895 -0.412 -4.761 1.00 83.50 70 ASP A N 1
ATOM 497 C CA . ASP A 1 70 ? -10.298 -0.491 -5.204 1.00 83.50 70 ASP A CA 1
ATOM 498 C C . ASP A 1 70 ? -11.243 -0.826 -4.027 1.00 83.50 70 ASP A C 1
ATOM 500 O O . ASP A 1 70 ? -10.904 -1.740 -3.233 1.00 83.50 70 ASP A O 1
#

Radius of gyration: 22.04 Å; chains: 1; bounding box: 56×41×56 Å